Protein AF-A0A453M7X8-F1 (afdb_monomer)

pLDDT: mean 78.92, std 16.82, range [44.78, 94.5]

Foldseek 3Di:
DAEDQDQDDPDPQWDWDADPNWIWTDHDPDPVNTYTHDDPPPPPDDDPDDDPDPPPPDPDDD

Sequence (62 aa):
MKVRASVKRLCGFCKVVKRRGIVFIHCTSN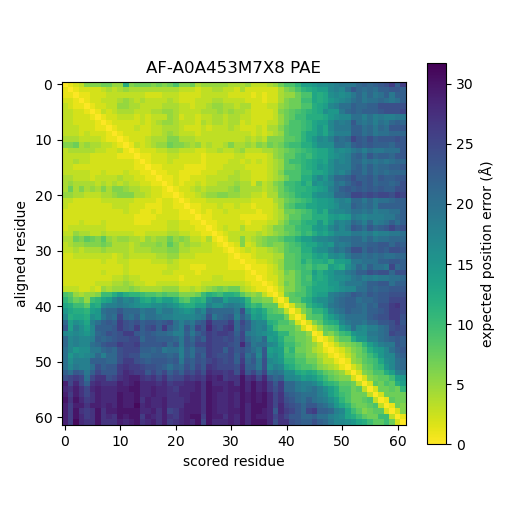QKHKQRQGFSTIAACLPAPPPPTSASAAAFAE

Radius of gyration: 24.49 Å; Cα contacts (8 Å, |Δi|>4): 80; chains: 1; bounding box: 72×36×35 Å

Structure (mmCIF, N/CA/C/O backbone):
data_AF-A0A453M7X8-F1
#
_entry.id   AF-A0A453M7X8-F1
#
loop_
_atom_site.group_PDB
_atom_site.id
_atom_site.type_symbol
_atom_site.label_atom_id
_atom_site.label_alt_id
_atom_site.label_comp_id
_atom_site.label_asym_id
_atom_site.label_entity_id
_atom_site.label_seq_id
_atom_site.pdbx_PDB_ins_code
_atom_site.Cartn_x
_atom_site.Cartn_y
_atom_site.Cartn_z
_atom_site.occupancy
_atom_site.B_iso_or_equiv
_atom_site.auth_seq_id
_atom_site.auth_comp_id
_atom_site.auth_asym_id
_atom_site.auth_atom_id
_atom_site.pdbx_PDB_model_num
ATOM 1 N N . MET A 1 1 ? 1.013 6.990 4.897 1.00 82.62 1 MET A N 1
ATOM 2 C CA . MET A 1 1 ? 0.753 6.178 3.686 1.00 82.62 1 MET A CA 1
ATOM 3 C C . MET A 1 1 ? 2.013 5.377 3.388 1.00 82.62 1 MET A C 1
ATOM 5 O O . MET A 1 1 ? 3.064 5.994 3.302 1.00 82.62 1 MET A O 1
ATOM 9 N N . LYS A 1 2 ? 1.954 4.043 3.308 1.00 88.62 2 LYS A N 1
ATOM 10 C CA . LYS A 1 2 ? 3.134 3.180 3.087 1.00 88.62 2 LYS A CA 1
ATOM 11 C C . LYS A 1 2 ? 3.149 2.656 1.645 1.00 88.62 2 LYS A C 1
ATOM 13 O O . LYS A 1 2 ? 2.142 2.115 1.194 1.00 88.62 2 LYS A O 1
ATOM 18 N N . VAL A 1 3 ? 4.260 2.805 0.928 1.00 90.50 3 VAL A N 1
ATOM 19 C CA . VAL A 1 3 ? 4.416 2.222 -0.416 1.00 90.50 3 VAL A CA 1
ATOM 20 C C . VAL A 1 3 ? 4.812 0.752 -0.271 1.00 90.50 3 VAL A C 1
ATOM 22 O O . VAL A 1 3 ? 5.718 0.440 0.500 1.00 90.50 3 VAL A O 1
ATOM 25 N N . ARG A 1 4 ? 4.100 -0.150 -0.946 1.00 90.12 4 ARG A N 1
ATOM 26 C CA . ARG A 1 4 ? 4.402 -1.589 -0.994 1.00 90.12 4 ARG A CA 1
ATOM 27 C C . ARG A 1 4 ? 4.209 -2.094 -2.420 1.00 90.12 4 ARG A C 1
ATOM 29 O O . ARG A 1 4 ? 3.306 -1.625 -3.109 1.00 90.12 4 AR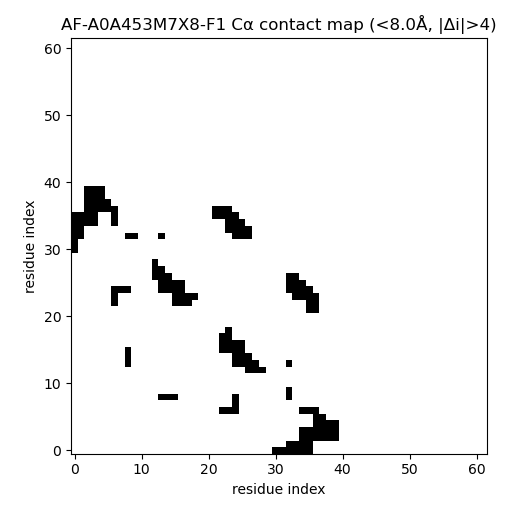G A O 1
ATOM 36 N N . ALA A 1 5 ? 4.995 -3.089 -2.831 1.00 88.50 5 ALA A N 1
ATOM 37 C CA . ALA A 1 5 ? 4.819 -3.728 -4.138 1.00 88.50 5 ALA A CA 1
ATOM 38 C C . ALA A 1 5 ? 3.437 -4.397 -4.252 1.00 88.50 5 ALA A C 1
ATOM 40 O O . ALA A 1 5 ? 2.736 -4.242 -5.251 1.00 88.50 5 ALA A O 1
ATOM 41 N N . SER A 1 6 ? 3.002 -5.043 -3.167 1.00 88.81 6 SER A N 1
ATOM 42 C CA . SER A 1 6 ? 1.695 -5.689 -3.057 1.00 88.81 6 SER A CA 1
ATOM 43 C C . SER A 1 6 ? 0.858 -5.014 -1.977 1.00 88.81 6 SER A C 1
ATOM 45 O O . SER A 1 6 ? 1.285 -4.884 -0.827 1.00 88.81 6 SER A O 1
ATOM 47 N N . VAL A 1 7 ? -0.353 -4.603 -2.348 1.00 89.94 7 VAL A N 1
ATOM 48 C CA . VAL A 1 7 ? -1.318 -3.948 -1.460 1.00 89.94 7 VAL A CA 1
ATOM 49 C C . VAL A 1 7 ? -2.373 -4.951 -0.994 1.00 89.94 7 VAL A C 1
ATOM 51 O O . VAL A 1 7 ? -3.021 -5.600 -1.810 1.00 89.94 7 VAL A O 1
ATOM 54 N N . LYS A 1 8 ? -2.552 -5.084 0.327 1.00 89.88 8 LYS A N 1
ATOM 55 C CA . LYS A 1 8 ? -3.538 -5.990 0.951 1.00 89.88 8 LYS A CA 1
ATOM 56 C C . LYS A 1 8 ? -4.435 -5.232 1.925 1.00 89.88 8 LYS A C 1
ATOM 58 O O . LYS A 1 8 ? -3.954 -4.378 2.675 1.00 89.88 8 LYS A O 1
ATOM 63 N N . ARG A 1 9 ? -5.734 -5.556 1.936 1.00 91.75 9 ARG A N 1
ATOM 64 C CA . ARG A 1 9 ? -6.690 -5.010 2.913 1.00 91.75 9 ARG A CA 1
ATOM 65 C C . ARG A 1 9 ? -6.37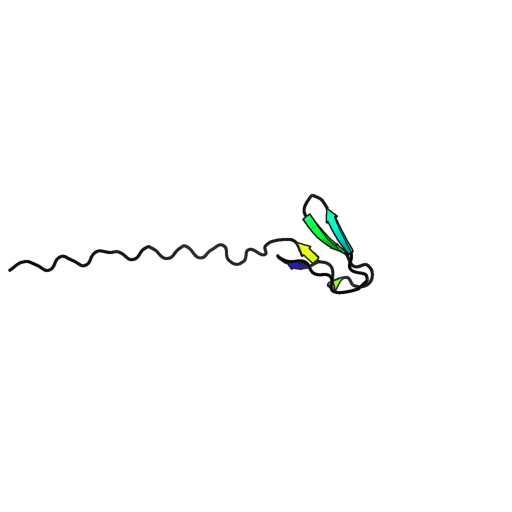3 -5.581 4.296 1.00 91.75 9 ARG A C 1
ATOM 67 O O . ARG A 1 9 ? -6.220 -6.784 4.438 1.00 91.75 9 ARG A O 1
ATOM 74 N N . LEU A 1 10 ? -6.271 -4.702 5.290 1.00 90.19 10 LEU A N 1
ATOM 75 C CA . LEU A 1 10 ? -5.976 -5.063 6.684 1.00 90.19 10 LEU A CA 1
ATOM 76 C C . LEU A 1 10 ? -7.232 -5.059 7.568 1.00 90.19 10 LEU A C 1
ATOM 78 O O . LEU A 1 10 ? -7.200 -5.536 8.691 1.00 90.19 10 LEU A O 1
ATOM 82 N N . CYS A 1 11 ? -8.318 -4.453 7.090 1.00 92.06 11 CYS A N 1
ATOM 83 C CA . CYS A 1 11 ? -9.519 -4.170 7.862 1.00 92.06 11 CYS A CA 1
ATOM 84 C C . CYS A 1 11 ? -10.762 -4.176 6.964 1.00 92.06 11 CYS A C 1
ATOM 86 O O . CYS A 1 11 ? -10.639 -3.946 5.759 1.00 92.06 11 CYS A O 1
ATOM 88 N N . GLY A 1 12 ? -11.958 -4.341 7.539 1.00 93.19 12 GLY A N 1
ATOM 89 C CA . GLY A 1 12 ? -13.222 -4.271 6.786 1.00 93.19 12 GLY A CA 1
ATOM 90 C C . GLY A 1 12 ? -13.482 -2.901 6.139 1.00 93.19 12 GLY A C 1
ATOM 91 O O . GLY A 1 12 ? -14.057 -2.814 5.060 1.00 93.19 12 GLY A O 1
ATOM 92 N N . PHE A 1 13 ? -12.967 -1.823 6.739 1.00 91.44 13 PHE A N 1
ATOM 93 C CA . PHE A 1 13 ? -13.107 -0.450 6.229 1.00 91.44 13 PHE A CA 1
ATOM 94 C C . PHE A 1 13 ? -12.061 -0.064 5.170 1.00 91.44 13 PHE A C 1
ATOM 96 O O . PHE A 1 13 ? -12.052 1.062 4.668 1.00 91.44 13 PHE A O 1
ATOM 103 N N . CYS A 1 14 ? -11.141 -0.973 4.848 1.00 94.19 14 CYS A N 1
ATOM 104 C CA . CYS A 1 14 ? -10.033 -0.718 3.945 1.00 94.19 14 CYS A CA 1
ATOM 105 C C . CYS A 1 14 ? -10.513 -0.896 2.495 1.00 94.19 14 CYS A C 1
ATOM 107 O O . CYS A 1 14 ? -10.694 -2.015 2.017 1.00 94.19 14 CYS A O 1
ATOM 109 N N . LYS A 1 15 ? -10.694 0.211 1.771 1.00 92.38 15 LYS A N 1
ATOM 110 C CA . LYS A 1 15 ? -11.161 0.228 0.379 1.00 92.38 15 LYS A CA 1
ATOM 111 C C . LYS A 1 15 ? -9.987 0.316 -0.591 1.00 92.38 15 LYS A C 1
ATOM 113 O O . LYS A 1 15 ? -9.031 1.058 -0.368 1.00 92.38 15 LYS A O 1
ATOM 118 N N . VAL A 1 16 ? -10.077 -0.438 -1.683 1.00 93.56 16 VAL A N 1
ATOM 119 C CA . VAL A 1 16 ? -9.104 -0.388 -2.783 1.00 93.56 16 VAL A CA 1
ATOM 120 C C . VAL A 1 16 ? -9.587 0.655 -3.780 1.00 93.56 16 VAL A C 1
ATOM 122 O O . VAL A 1 16 ? -10.701 0.545 -4.283 1.00 93.56 16 VAL A O 1
ATOM 125 N N . VAL A 1 17 ? -8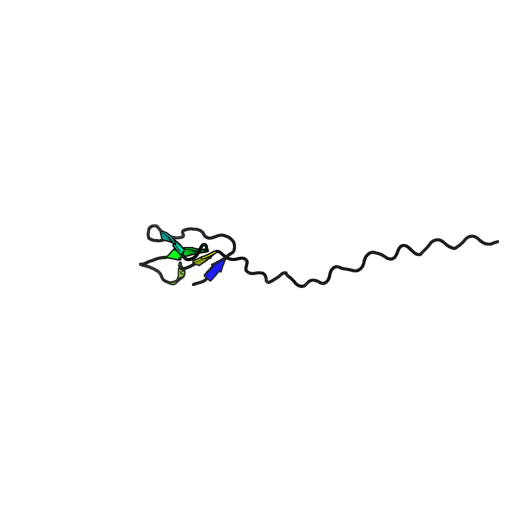.770 1.674 -4.036 1.00 93.69 17 VAL A N 1
ATOM 126 C CA . VAL A 1 17 ? -9.113 2.797 -4.916 1.00 93.69 17 VAL A CA 1
ATOM 127 C C . VAL A 1 17 ? -8.020 2.951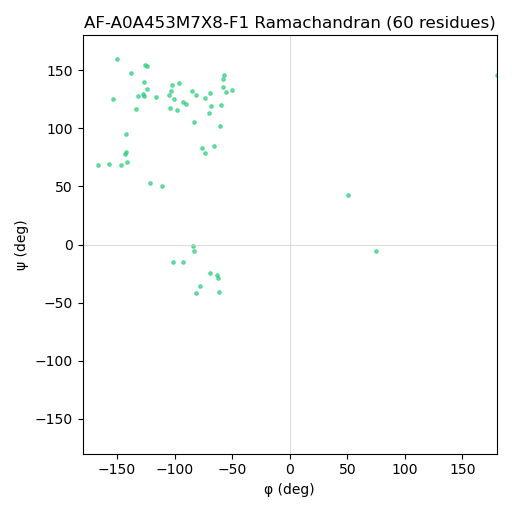 -5.964 1.00 93.69 17 VAL A C 1
ATOM 129 O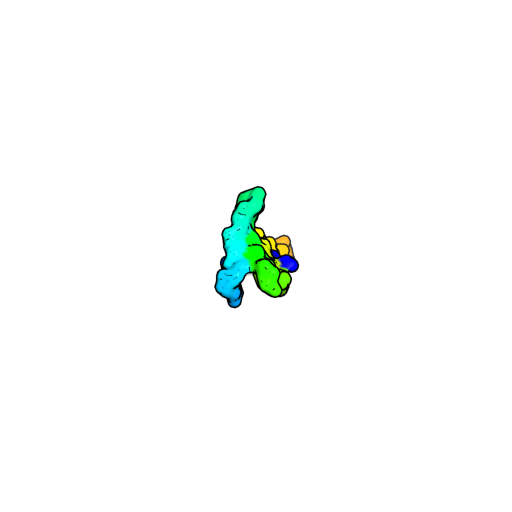 O . VAL A 1 17 ? -6.846 3.054 -5.615 1.00 93.69 17 VAL A O 1
ATOM 132 N N . LYS A 1 18 ? -8.391 2.997 -7.245 1.00 93.19 18 LYS A N 1
ATOM 133 C CA . LYS A 1 18 ? -7.469 3.321 -8.340 1.00 93.19 18 LYS A CA 1
ATOM 134 C C . LYS A 1 18 ? -7.533 4.820 -8.621 1.00 93.19 18 LYS A C 1
ATOM 136 O O . LYS A 1 18 ? -8.609 5.350 -8.876 1.00 93.19 18 LYS A O 1
ATOM 141 N N . ARG A 1 19 ? -6.396 5.513 -8.546 1.00 92.88 19 ARG A N 1
ATOM 142 C CA . ARG A 1 19 ? -6.274 6.945 -8.876 1.00 92.88 19 ARG A CA 1
ATOM 143 C C . ARG A 1 19 ? -5.075 7.128 -9.797 1.00 92.88 19 ARG A C 1
ATOM 145 O O . ARG A 1 19 ? -3.991 6.669 -9.451 1.00 92.88 19 ARG A O 1
ATOM 152 N N . ARG A 1 20 ? -5.254 7.799 -10.943 1.00 91.44 20 ARG A N 1
ATOM 153 C CA . ARG A 1 20 ? -4.179 8.046 -11.932 1.00 91.44 20 ARG A CA 1
ATOM 154 C C . ARG A 1 20 ? -3.414 6.762 -12.316 1.00 91.44 20 ARG A C 1
ATOM 156 O O . ARG A 1 20 ? -2.191 6.745 -12.318 1.00 91.44 20 ARG A O 1
ATOM 163 N N . GLY A 1 21 ? -4.136 5.656 -12.517 1.00 91.12 21 GLY A N 1
ATOM 164 C CA . GLY A 1 21 ? -3.551 4.345 -12.845 1.00 91.12 21 GLY A CA 1
ATOM 165 C C . GLY A 1 21 ? -2.868 3.601 -11.687 1.00 91.12 21 GLY A C 1
ATOM 166 O O . GLY A 1 21 ? -2.506 2.441 -11.845 1.00 91.12 21 GLY A O 1
ATOM 167 N N . ILE A 1 22 ? -2.735 4.209 -10.504 1.00 91.44 22 ILE A N 1
ATOM 168 C CA . ILE A 1 22 ? -2.073 3.604 -9.340 1.00 91.44 22 ILE A CA 1
ATOM 169 C C . ILE A 1 22 ? -3.122 3.099 -8.343 1.00 91.44 22 ILE A C 1
ATOM 171 O O . ILE A 1 22 ? -4.105 3.788 -8.049 1.00 91.44 22 ILE A O 1
ATOM 175 N N . VAL A 1 23 ? -2.909 1.901 -7.791 1.00 93.56 23 VAL A N 1
ATOM 176 C CA . VAL A 1 23 ? -3.777 1.319 -6.758 1.00 93.56 23 VAL A CA 1
ATOM 177 C C . VAL A 1 23 ? -3.374 1.828 -5.373 1.00 93.56 23 VAL A C 1
ATOM 179 O O . VAL A 1 23 ? -2.208 1.780 -4.978 1.00 93.56 23 VAL A O 1
ATOM 182 N N . PHE A 1 24 ? -4.359 2.272 -4.602 1.00 94.25 24 PHE A N 1
ATOM 183 C CA . PHE A 1 24 ? -4.212 2.706 -3.219 1.00 94.25 24 PHE A CA 1
ATOM 184 C C . PHE A 1 24 ? -5.142 1.918 -2.307 1.00 94.25 24 PHE A C 1
ATOM 186 O O . PHE A 1 24 ? -6.228 1.495 -2.708 1.00 94.25 24 PHE A O 1
ATOM 193 N N . ILE A 1 25 ? -4.744 1.801 -1.046 1.00 94.38 25 ILE A N 1
ATOM 194 C CA . ILE A 1 25 ? -5.642 1.406 0.033 1.00 94.38 25 ILE A CA 1
ATOM 195 C C . ILE A 1 25 ? -5.984 2.652 0.824 1.00 94.38 25 ILE A C 1
ATOM 197 O O . ILE A 1 25 ? -5.109 3.293 1.411 1.00 94.38 25 ILE A O 1
ATOM 201 N N . HIS A 1 26 ? -7.267 2.986 0.828 1.00 92.94 26 HIS A N 1
ATOM 202 C CA . HIS A 1 26 ? -7.825 4.032 1.660 1.00 92.94 26 HIS A CA 1
ATOM 203 C C . HIS A 1 26 ? -8.552 3.394 2.839 1.00 92.94 26 HIS A C 1
ATOM 205 O O . HIS A 1 26 ? -9.350 2.481 2.664 1.00 92.94 26 HIS A O 1
ATOM 211 N N . CYS A 1 27 ? -8.283 3.880 4.042 1.00 93.44 27 CYS A N 1
ATOM 212 C CA . CYS A 1 27 ? -8.976 3.460 5.248 1.00 93.44 27 CYS A CA 1
ATOM 213 C C . CYS A 1 27 ? -9.494 4.714 5.946 1.00 93.44 27 CYS A C 1
ATOM 215 O O . CYS A 1 27 ? -8.725 5.665 6.130 1.00 93.44 27 CYS A O 1
ATOM 217 N N . THR A 1 28 ? -10.782 4.707 6.286 1.00 91.12 28 THR A N 1
ATOM 218 C CA . THR A 1 28 ? -11.457 5.831 6.947 1.00 91.12 28 THR A CA 1
ATOM 219 C C . THR A 1 28 ? -11.186 5.825 8.450 1.00 91.12 28 THR A C 1
ATOM 221 O O . THR A 1 28 ? -10.878 6.869 9.008 1.00 91.12 28 THR A O 1
ATOM 224 N N . SER A 1 29 ? -11.208 4.650 9.089 1.00 92.81 29 SER A N 1
ATOM 225 C CA . SER A 1 29 ? -11.041 4.516 10.544 1.00 92.81 29 SER A CA 1
ATOM 226 C C . SER A 1 29 ? -9.587 4.634 11.006 1.00 92.81 29 SER A C 1
ATOM 228 O O . SER A 1 29 ? -9.321 5.169 12.071 1.00 92.81 29 SER A O 1
ATOM 230 N N . ASN A 1 30 ? -8.628 4.129 10.216 1.00 90.50 30 ASN A N 1
ATOM 231 C CA . ASN A 1 30 ? -7.228 4.002 10.634 1.00 90.50 30 ASN A CA 1
ATOM 232 C C . ASN A 1 30 ? -6.249 4.501 9.565 1.00 90.50 30 ASN A C 1
ATOM 234 O O . ASN A 1 30 ? -6.094 3.894 8.502 1.00 90.50 30 ASN A O 1
ATOM 238 N N . GLN A 1 31 ? -5.493 5.557 9.877 1.00 87.31 31 GLN A N 1
ATOM 239 C CA . GLN A 1 31 ? -4.517 6.147 8.949 1.00 87.31 31 GLN A CA 1
ATOM 240 C C . GLN A 1 31 ? -3.290 5.248 8.690 1.00 87.31 31 GLN A C 1
ATOM 242 O O . GLN A 1 31 ? -2.692 5.325 7.611 1.00 87.31 31 GLN A O 1
ATOM 247 N N . LYS A 1 32 ? -2.953 4.344 9.625 1.00 90.31 32 LYS A N 1
ATOM 248 C CA . LYS A 1 32 ? -1.836 3.381 9.500 1.00 90.31 32 LYS A CA 1
ATOM 249 C C . LYS A 1 32 ? -2.030 2.386 8.349 1.00 90.31 32 LYS A C 1
ATOM 251 O O . LYS A 1 32 ? -1.054 1.907 7.780 1.00 90.31 32 LYS A O 1
ATOM 256 N N . HIS A 1 33 ? -3.277 2.111 7.962 1.00 93.81 33 HIS A N 1
ATOM 257 C CA . HIS A 1 33 ? -3.599 1.158 6.895 1.00 93.81 33 HIS A CA 1
ATOM 258 C C . HIS A 1 33 ? -3.503 1.754 5.486 1.00 93.81 33 HIS A C 1
ATOM 260 O O . HIS A 1 33 ? -3.653 1.016 4.513 1.00 93.81 33 HIS A O 1
ATOM 266 N N . LYS A 1 34 ? -3.263 3.066 5.338 1.00 93.06 34 LYS A N 1
ATOM 267 C CA . LYS A 1 34 ? -3.172 3.685 4.010 1.00 93.06 34 LYS A CA 1
ATOM 268 C C . LYS A 1 34 ? -1.927 3.196 3.270 1.00 93.06 34 LYS A C 1
ATOM 270 O O . LYS A 1 34 ? -0.807 3.445 3.726 1.00 93.06 34 LYS A O 1
ATOM 275 N N . GLN A 1 35 ? -2.114 2.556 2.117 1.00 94.50 35 GLN A N 1
ATOM 276 C CA . GLN A 1 35 ? -1.029 2.001 1.298 1.00 94.50 35 GLN A CA 1
ATOM 277 C C . GLN A 1 35 ? -1.081 2.523 -0.143 1.00 94.50 35 GLN A C 1
ATOM 279 O O . GLN A 1 35 ? -2.151 2.881 -0.635 1.00 94.50 35 GLN A O 1
ATOM 284 N N . ARG A 1 36 ? 0.067 2.538 -0.826 1.00 93.50 36 ARG A N 1
ATOM 285 C CA . ARG A 1 36 ? 0.197 2.810 -2.267 1.00 93.50 36 ARG A CA 1
ATOM 286 C C . ARG A 1 36 ? 0.919 1.641 -2.923 1.00 93.50 36 ARG A C 1
ATOM 288 O O . ARG A 1 36 ? 1.947 1.209 -2.406 1.00 93.50 36 ARG A O 1
ATOM 295 N N . GLN A 1 37 ? 0.407 1.169 -4.051 1.00 92.69 37 GLN A N 1
ATOM 296 C CA . GLN A 1 37 ? 1.088 0.165 -4.850 1.00 92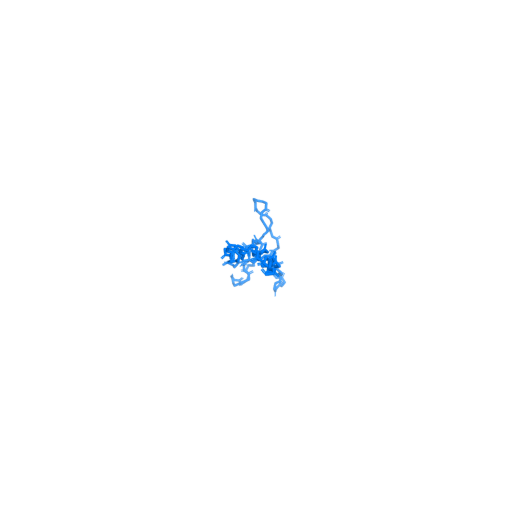.69 37 GLN A CA 1
ATOM 297 C C . GLN A 1 37 ? 2.271 0.802 -5.584 1.00 92.69 37 GLN A C 1
ATOM 299 O O . GLN A 1 37 ? 2.120 1.822 -6.258 1.00 92.69 37 GLN A O 1
ATOM 304 N N . GLY A 1 38 ? 3.453 0.228 -5.408 1.00 89.38 38 GLY A N 1
ATOM 305 C CA . GLY A 1 38 ? 4.672 0.660 -6.078 1.00 89.38 38 GLY A CA 1
ATOM 306 C C . GLY A 1 38 ? 5.854 -0.200 -5.659 1.00 89.38 38 GLY A C 1
ATOM 307 O O . GLY A 1 38 ? 5.926 -0.649 -4.515 1.00 89.38 38 GLY A O 1
ATOM 308 N N . PHE A 1 39 ? 6.779 -0.433 -6.583 1.00 78.38 39 PHE A N 1
ATOM 309 C CA . PHE A 1 39 ? 8.032 -1.102 -6.272 1.00 78.38 39 PHE A CA 1
ATOM 310 C C . PHE A 1 39 ? 8.885 -0.158 -5.423 1.00 78.38 39 PHE A C 1
ATOM 312 O O . PHE A 1 39 ? 9.301 0.899 -5.887 1.00 78.38 39 PHE A O 1
ATOM 319 N N . SER A 1 40 ? 9.130 -0.511 -4.162 1.00 61.62 40 SER A N 1
ATOM 320 C CA . SER A 1 40 ? 10.235 0.070 -3.402 1.00 61.62 40 SER A CA 1
ATOM 321 C C . SER A 1 40 ? 11.517 -0.547 -3.952 1.00 61.62 40 SER A C 1
ATOM 323 O O . SER A 1 40 ? 12.022 -1.528 -3.408 1.00 61.62 40 SER A O 1
ATOM 325 N N . THR A 1 41 ? 11.983 -0.046 -5.092 1.00 53.12 41 THR A N 1
ATOM 326 C CA . THR A 1 41 ? 13.287 -0.384 -5.661 1.00 53.12 41 THR A CA 1
ATOM 327 C C . THR A 1 41 ? 14.369 0.136 -4.718 1.00 53.12 41 THR A C 1
ATOM 329 O O . THR A 1 41 ? 14.853 1.250 -4.875 1.00 53.12 41 THR A O 1
ATOM 332 N N . ILE A 1 42 ? 14.711 -0.644 -3.692 1.00 57.62 42 ILE A N 1
ATOM 333 C CA . ILE A 1 42 ? 15.956 -0.445 -2.933 1.00 57.62 42 ILE A CA 1
ATOM 334 C C . ILE A 1 42 ? 17.078 -1.316 -3.536 1.00 57.62 42 ILE A C 1
ATOM 336 O O . ILE A 1 42 ? 18.247 -1.037 -3.329 1.00 57.62 42 ILE A O 1
ATOM 340 N N . ALA A 1 43 ? 16.758 -2.306 -4.376 1.00 54.75 43 ALA A N 1
ATOM 341 C CA . ALA A 1 43 ? 17.738 -3.220 -4.969 1.00 54.75 43 ALA A CA 1
ATOM 342 C C . ALA A 1 43 ? 17.923 -3.009 -6.483 1.00 54.75 43 ALA A C 1
ATOM 344 O O . ALA A 1 43 ? 17.844 -3.953 -7.261 1.00 54.75 43 ALA A O 1
ATOM 345 N N . ALA A 1 44 ? 18.142 -1.767 -6.910 1.00 51.56 44 ALA A N 1
ATOM 346 C CA . ALA A 1 44 ? 18.583 -1.468 -8.273 1.00 51.56 44 ALA A CA 1
ATOM 347 C C . ALA A 1 44 ? 19.916 -0.713 -8.239 1.00 51.56 44 ALA A C 1
ATOM 349 O O . ALA A 1 44 ? 20.020 0.383 -8.769 1.00 51.56 44 ALA A O 1
ATOM 350 N N . CYS A 1 45 ? 20.909 -1.270 -7.543 1.00 44.78 45 CYS A N 1
ATOM 351 C CA . CYS A 1 45 ? 22.320 -0.979 -7.793 1.00 44.78 45 CYS A CA 1
ATOM 352 C C . CYS A 1 45 ? 23.193 -2.021 -7.075 1.00 44.78 45 CYS A C 1
ATOM 354 O O . CYS A 1 45 ? 23.853 -1.721 -6.086 1.00 44.78 45 CYS A O 1
ATOM 356 N N . LEU A 1 46 ? 23.167 -3.275 -7.530 1.00 57.19 46 LEU A N 1
ATOM 357 C CA . LEU A 1 46 ? 24.418 -4.029 -7.536 1.00 57.19 46 LEU A CA 1
ATOM 358 C C . LEU A 1 46 ? 24.939 -3.899 -8.970 1.00 57.19 46 LEU A C 1
ATOM 360 O O . LEU A 1 46 ? 24.231 -4.347 -9.878 1.00 57.19 46 LEU A O 1
ATOM 364 N N . PRO A 1 47 ? 26.098 -3.260 -9.220 1.00 65.12 47 PRO A N 1
ATOM 365 C CA . PRO A 1 47 ? 26.758 -3.435 -10.504 1.00 65.12 47 PRO A CA 1
ATOM 366 C C . PRO A 1 47 ? 26.969 -4.939 -10.693 1.00 65.12 47 PRO A C 1
ATOM 368 O O . PRO A 1 47 ? 27.388 -5.630 -9.762 1.00 65.12 47 PRO A O 1
ATOM 371 N N . ALA A 1 48 ? 26.586 -5.456 -11.860 1.00 67.44 48 ALA A N 1
ATOM 372 C CA . ALA A 1 48 ? 26.762 -6.864 -12.187 1.00 67.44 48 ALA A CA 1
ATOM 373 C C . ALA A 1 48 ? 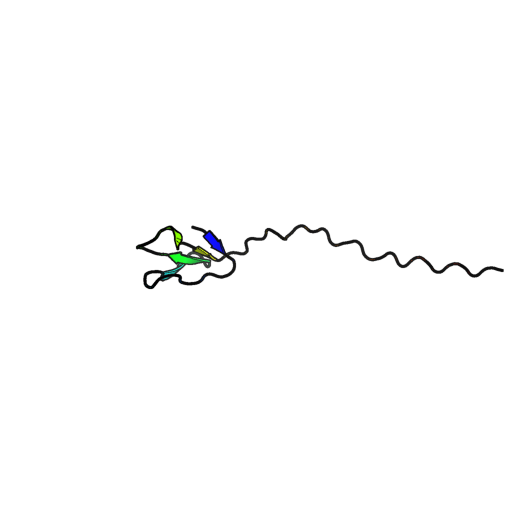28.220 -7.274 -11.893 1.00 67.44 48 ALA A C 1
ATOM 375 O O . ALA A 1 48 ? 29.127 -6.528 -12.277 1.00 67.44 48 ALA A O 1
ATOM 376 N N . PRO A 1 49 ? 28.474 -8.404 -11.203 1.00 71.69 49 PRO A N 1
ATOM 377 C CA . PRO A 1 49 ? 29.838 -8.888 -11.057 1.00 71.69 49 PRO A CA 1
ATOM 378 C C . PRO A 1 49 ? 30.422 -9.117 -12.463 1.00 71.69 49 PRO A C 1
ATOM 380 O O . PRO A 1 49 ? 29.709 -9.641 -13.327 1.00 71.69 49 PRO A O 1
ATOM 383 N N . PRO A 1 50 ? 31.672 -8.691 -12.727 1.00 71.56 50 PRO A N 1
ATOM 384 C CA . PRO A 1 50 ? 32.296 -8.888 -14.029 1.00 71.56 50 PRO A CA 1
ATOM 385 C C . PRO A 1 50 ? 32.315 -10.385 -14.381 1.00 71.56 50 PRO A C 1
ATOM 387 O O . PRO A 1 50 ? 32.450 -11.218 -13.478 1.00 71.56 50 PRO A O 1
ATOM 390 N N . PRO A 1 51 ? 32.165 -10.749 -15.670 1.00 72.12 51 PRO A N 1
ATOM 391 C CA . PRO A 1 51 ? 32.235 -12.144 -16.085 1.00 72.12 51 PRO A CA 1
ATOM 392 C C . PRO A 1 51 ? 33.593 -12.739 -15.678 1.00 72.12 51 PRO A C 1
ATOM 394 O O . PRO A 1 51 ? 34.604 -12.033 -15.753 1.00 72.12 51 PRO A O 1
ATOM 397 N N . PRO A 1 52 ? 33.646 -14.014 -15.243 1.00 62.91 52 PRO A N 1
ATOM 398 C CA . PRO A 1 52 ? 34.906 -14.653 -14.898 1.00 62.91 52 PRO A CA 1
ATOM 399 C C . PRO A 1 52 ? 35.804 -14.656 -16.136 1.00 62.91 52 PRO A C 1
ATOM 401 O O . PRO A 1 52 ? 35.445 -15.193 -17.183 1.00 62.91 52 PRO A O 1
ATOM 404 N N . THR A 1 53 ? 36.964 -14.019 -16.022 1.00 56.78 53 THR A N 1
ATOM 405 C CA . THR A 1 53 ? 38.006 -14.020 -17.046 1.00 56.78 53 THR A CA 1
ATOM 406 C C . THR A 1 53 ? 38.466 -15.454 -17.294 1.00 56.78 53 THR A C 1
ATOM 408 O O . THR A 1 53 ? 39.236 -16.012 -16.515 1.00 56.78 53 THR A O 1
ATOM 411 N N . SER A 1 54 ? 38.004 -16.058 -18.387 1.00 59.97 54 SER A N 1
ATOM 412 C CA . SER A 1 54 ? 38.562 -17.294 -18.928 1.00 59.97 54 SER A CA 1
ATOM 413 C C . SER A 1 54 ? 39.874 -16.974 -19.649 1.00 59.97 54 SER A C 1
ATOM 415 O O . SER A 1 54 ? 39.896 -16.778 -20.862 1.00 59.97 54 SER A O 1
ATOM 417 N N . ALA A 1 55 ? 40.969 -16.871 -18.901 1.00 56.03 55 ALA A N 1
ATOM 418 C CA . ALA A 1 55 ? 42.310 -16.785 -19.472 1.00 56.03 55 ALA A CA 1
ATOM 419 C C . ALA A 1 55 ? 43.320 -17.482 -18.553 1.00 56.03 55 ALA A C 1
ATOM 421 O O . ALA A 1 55 ? 44.169 -16.857 -17.929 1.00 56.03 55 ALA A O 1
ATOM 422 N N . SER A 1 56 ? 43.213 -18.806 -18.465 1.00 58.81 56 SER A N 1
ATOM 423 C CA . SER A 1 56 ? 44.281 -19.658 -17.942 1.00 58.81 56 SER A CA 1
ATOM 424 C C . SER A 1 56 ? 44.315 -20.964 -18.734 1.00 58.81 56 SER A C 1
ATOM 426 O O . SER A 1 56 ? 43.791 -21.985 -18.295 1.00 58.81 56 SER A O 1
ATOM 428 N N . ALA A 1 57 ? 44.888 -20.918 -19.934 1.00 54.22 57 ALA A N 1
ATOM 429 C CA . ALA A 1 57 ? 45.301 -22.117 -20.661 1.00 54.22 57 ALA A CA 1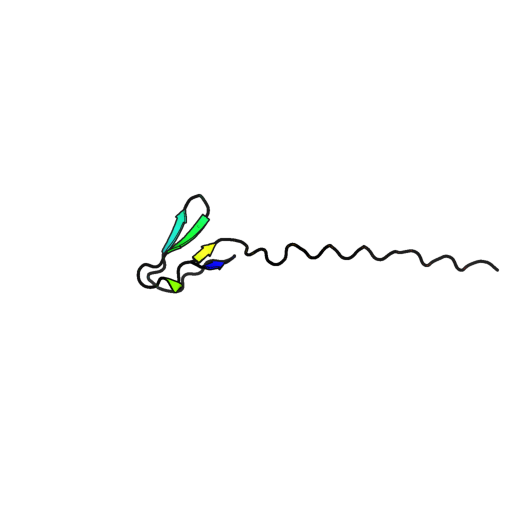
ATOM 430 C C . ALA A 1 57 ? 46.393 -21.758 -21.679 1.00 54.22 57 ALA A C 1
ATOM 432 O O . ALA A 1 57 ? 46.173 -21.765 -22.884 1.00 54.22 57 ALA A O 1
ATOM 433 N N . ALA A 1 58 ? 47.576 -21.411 -21.177 1.00 54.28 58 ALA A N 1
ATOM 434 C CA . ALA A 1 58 ? 48.810 -21.434 -21.954 1.00 54.28 58 ALA A CA 1
ATOM 435 C C . ALA A 1 58 ? 49.941 -21.924 -21.042 1.00 54.28 58 ALA A C 1
ATOM 437 O O . ALA A 1 58 ? 50.693 -21.142 -20.472 1.00 54.28 58 ALA A O 1
ATOM 438 N N . ALA A 1 59 ? 49.992 -23.241 -20.859 1.00 53.19 59 ALA A N 1
ATOM 439 C CA . ALA A 1 59 ? 51.138 -23.955 -20.311 1.00 53.19 59 ALA A CA 1
ATOM 440 C C . ALA A 1 59 ? 51.282 -25.270 -21.088 1.00 53.19 59 ALA A C 1
ATOM 442 O O . ALA A 1 59 ? 50.952 -26.343 -20.600 1.00 53.19 59 ALA A O 1
ATOM 443 N N . PHE A 1 60 ? 51.701 -25.141 -22.346 1.00 51.28 60 PHE A N 1
ATOM 444 C CA . PHE A 1 60 ? 52.333 -26.203 -23.121 1.00 51.28 60 PHE A CA 1
ATOM 445 C C . PHE A 1 60 ? 53.428 -25.546 -23.960 1.00 51.28 60 PHE A C 1
ATOM 447 O O . PHE A 1 60 ? 53.152 -24.986 -25.018 1.00 51.28 60 PHE A O 1
ATOM 454 N N . ALA A 1 61 ? 54.651 -25.570 -23.441 1.00 54.53 61 ALA A N 1
ATOM 455 C CA . ALA A 1 61 ? 55.865 -25.558 -24.238 1.00 54.53 61 ALA A CA 1
ATOM 456 C C . ALA A 1 61 ? 56.967 -26.240 -23.419 1.00 54.53 61 ALA A C 1
ATOM 458 O O . ALA A 1 61 ? 57.176 -25.916 -22.250 1.00 54.53 61 ALA A O 1
ATOM 459 N N . GLU A 1 62 ? 57.528 -27.242 -24.082 1.00 45.25 62 GLU A N 1
ATOM 460 C CA . GLU A 1 62 ? 58.717 -28.050 -23.813 1.00 45.25 62 GLU A CA 1
ATOM 461 C C . GLU A 1 62 ? 59.949 -27.230 -23.403 1.00 45.25 62 GLU A C 1
ATOM 463 O O . GLU A 1 62 ? 60.101 -26.093 -23.913 1.00 45.25 62 GLU A O 1
#

Organism: Aegilops tauschii subsp. strangulata (NCBI:txid200361)

Nearest PDB structures (foldseek):
  7unu-assembly1_8  TM=9.663E-01  e=6.112E-05  Pseudomonas aeruginosa PAO1
  7unw-assembly1_8  TM=9.685E-01  e=8.534E-05  Pseudomonas aeruginosa PAO1
  6ydw-assembly1_B9  TM=9.855E-01  e=1.778E-04  Sus scrofa
  5aj4-assembly1_B9  TM=9.895E-01  e=2.483E-04  Sus scrofa
  7o9k-assembly1_4  TM=9.727E-01  e=3.243E-04  Homo sapiens

Secondary structure (DSSP, 8-state):
-EEESS----STTEEEEEETTEEEEEESS-GGG-EEE---------PPPPPP----------

InterPro domains:
  IPR000473 Large ribosomal subunit protein bL36 [MF_00251] (1-38)
  IPR000473 Large ribosomal subunit protein bL36 [PF00444] (1-38)
  IPR000473 Large ribosomal subunit protein bL36 [PS00828] (11-37)
  IPR000473 Large ribosomal subunit protein bL36 [TIGR01022] (1-38)
  IPR035977 Large ribosomal subunit protein bL36 superfamily [SSF57840] (1-38)
  IPR052010 Ribosomal Large Subunit bL36 [PTHR18804] (1-52)

Mean predicted aligned error: 12.12 Å

Solvent-accessible surface area (backbone atoms only — not comparable to full-atom values): 4293 Å² total; per-residue (Å²): 112,47,73,29,66,72,81,76,76,87,50,95,67,41,42,82,44,77,54,97,92,38,48,30,34,47,34,85,91,43,69,86,64,19,33,34,48,38,77,78,77,79,84,82,74,73,79,76,79,77,77,83,80,89,79,86,87,87,88,86,81,136